Protein AF-A0A2E7E5E2-F1 (afdb_monomer_lite)

Radius of gyration: 12.37 Å; chains: 1; bounding box: 26×17×30 Å

Secondary structure (DSSP, 8-state):
--HHHIIIIIS-HHHHSS-HHHHHHHHHHTTS-GGGG-

pLDDT: mean 87.04, std 5.92, range [64.12, 91.88]

Sequence (38 aa):
MSVDEYVQHGRSEQLRAVSPGEIMRAASLLGQPMSSLQ

Foldseek 3Di:
DDPVCCLVPVDDPVSNVPDPVNVVVVVVCVPPDPVVVD

Structure (mmCIF, N/CA/C/O backbone):
data_AF-A0A2E7E5E2-F1
#
_entry.id   AF-A0A2E7E5E2-F1
#
loop_
_atom_site.group_PDB
_atom_site.id
_atom_site.type_symbol
_atom_site.label_atom_id
_atom_site.label_alt_id
_atom_site.label_comp_id
_atom_site.label_asym_id
_atom_site.label_entity_id
_atom_site.label_seq_id
_atom_site.pdbx_PDB_ins_code
_atom_site.Cartn_x
_atom_site.Cartn_y
_atom_site.Cartn_z
_atom_site.occupancy
_atom_site.B_iso_or_equiv
_atom_site.auth_seq_id
_atom_site.auth_comp_id
_atom_site.auth_asym_id
_atom_site.auth_atom_id
_atom_site.pdbx_PDB_model_num
ATOM 1 N N . MET A 1 1 ? 10.952 5.039 -14.469 1.00 70.25 1 MET A N 1
ATOM 2 C CA . MET A 1 1 ? 10.550 3.851 -13.698 1.00 70.25 1 MET A CA 1
ATOM 3 C C . MET A 1 1 ? 9.059 3.663 -13.882 1.00 70.25 1 MET A C 1
ATOM 5 O O . MET A 1 1 ? 8.305 4.562 -13.514 1.00 70.25 1 MET A O 1
ATOM 9 N N . SER A 1 2 ? 8.647 2.579 -14.538 1.00 88.88 2 SER A N 1
ATOM 10 C CA . SER A 1 2 ? 7.219 2.261 -14.680 1.00 88.88 2 SER A CA 1
ATOM 11 C C . SER A 1 2 ? 6.663 1.673 -13.377 1.00 88.88 2 SER A C 1
ATOM 13 O O . SER A 1 2 ? 7.419 1.255 -12.497 1.00 88.88 2 SER A O 1
ATOM 15 N N . VAL A 1 3 ? 5.334 1.644 -13.238 1.00 83.69 3 VAL A N 1
ATOM 16 C CA . VAL A 1 3 ? 4.678 1.007 -12.083 1.00 83.69 3 VAL A CA 1
ATOM 17 C C . VAL A 1 3 ? 5.036 -0.478 -12.019 1.00 83.69 3 VAL A C 1
ATOM 19 O O . VAL A 1 3 ? 5.372 -0.968 -10.945 1.00 83.69 3 VAL A O 1
ATOM 22 N N . ASP A 1 4 ? 5.051 -1.166 -13.160 1.00 88.00 4 ASP A N 1
ATOM 23 C CA . ASP A 1 4 ? 5.394 -2.590 -13.241 1.00 88.00 4 ASP A CA 1
ATOM 24 C C . ASP A 1 4 ? 6.837 -2.854 -12.809 1.00 88.00 4 ASP A C 1
ATOM 26 O O . ASP A 1 4 ? 7.116 -3.779 -12.047 1.00 88.00 4 ASP A O 1
ATOM 30 N N . GLU A 1 5 ? 7.757 -1.990 -13.230 1.00 90.50 5 GLU A N 1
ATOM 31 C CA . GLU A 1 5 ? 9.171 -2.085 -12.883 1.00 90.50 5 GLU A CA 1
ATOM 32 C C . GLU A 1 5 ? 9.391 -1.880 -11.373 1.00 90.50 5 GLU A C 1
ATOM 34 O O . GLU A 1 5 ? 10.155 -2.623 -10.752 1.00 90.50 5 GLU A O 1
ATOM 39 N N . TYR A 1 6 ? 8.652 -0.951 -10.753 1.00 87.62 6 TYR A N 1
ATOM 40 C CA . TYR A 1 6 ? 8.647 -0.760 -9.299 1.00 87.62 6 TYR A CA 1
ATOM 41 C C . TYR A 1 6 ? 8.018 -1.942 -8.548 1.00 87.62 6 TYR A C 1
ATOM 43 O O . TYR A 1 6 ? 8.546 -2.368 -7.520 1.00 87.62 6 TYR A O 1
ATOM 51 N N . VAL A 1 7 ? 6.914 -2.500 -9.052 1.00 86.56 7 VAL A N 1
ATOM 52 C CA . VAL A 1 7 ? 6.260 -3.673 -8.450 1.00 86.56 7 VAL A CA 1
ATOM 53 C C . VAL A 1 7 ? 7.199 -4.879 -8.458 1.00 86.56 7 VAL A C 1
ATOM 55 O O . VAL A 1 7 ? 7.297 -5.568 -7.445 1.00 86.56 7 VAL A O 1
ATOM 58 N N . GLN A 1 8 ? 7.918 -5.107 -9.558 1.00 87.12 8 GLN A N 1
ATOM 59 C CA . GLN A 1 8 ? 8.807 -6.260 -9.710 1.00 87.12 8 GLN A CA 1
ATOM 60 C C . GLN A 1 8 ? 10.131 -6.112 -8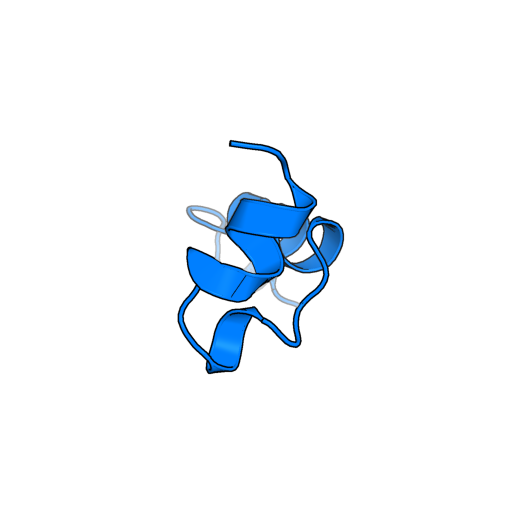.949 1.00 87.12 8 GLN A C 1
ATOM 62 O O . GLN A 1 8 ? 10.591 -7.077 -8.339 1.00 87.12 8 GLN A O 1
ATOM 67 N N . HIS A 1 9 ? 10.734 -4.919 -8.952 1.00 90.75 9 HIS A N 1
ATOM 68 C CA . HIS A 1 9 ? 12.114 -4.739 -8.479 1.00 90.75 9 HIS A CA 1
ATOM 69 C C . HIS A 1 9 ? 12.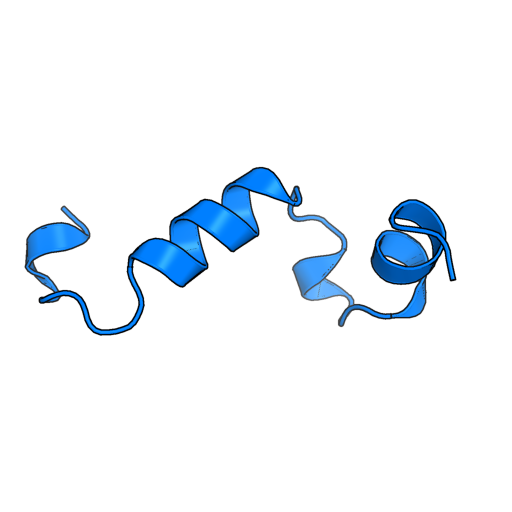247 -3.780 -7.289 1.00 90.75 9 HIS A C 1
ATOM 71 O O . HIS A 1 9 ? 13.191 -3.899 -6.514 1.00 90.75 9 HIS A O 1
ATOM 77 N N . GLY A 1 10 ? 11.308 -2.848 -7.113 1.00 88.69 10 GLY A N 1
ATOM 78 C CA . GLY A 1 10 ? 11.363 -1.810 -6.075 1.00 88.69 10 GLY A CA 1
ATOM 79 C C . GLY A 1 10 ? 10.728 -2.195 -4.736 1.00 88.69 10 GLY A C 1
ATOM 80 O O . GLY A 1 10 ? 10.939 -1.505 -3.739 1.00 88.69 10 GLY A O 1
ATOM 81 N N . ARG A 1 11 ? 9.953 -3.283 -4.687 1.00 88.25 11 ARG A N 1
ATOM 82 C CA . ARG A 1 11 ? 9.289 -3.772 -3.469 1.00 88.25 11 ARG A CA 1
ATOM 83 C C . ARG A 1 11 ? 10.075 -4.886 -2.782 1.00 88.25 11 ARG A C 1
ATOM 85 O O . ARG A 1 11 ? 10.735 -5.696 -3.443 1.00 88.25 11 ARG A O 1
ATOM 92 N N . SER A 1 12 ? 9.921 -4.969 -1.458 1.00 89.88 12 SER A N 1
ATOM 93 C CA . SER A 1 12 ? 10.308 -6.159 -0.693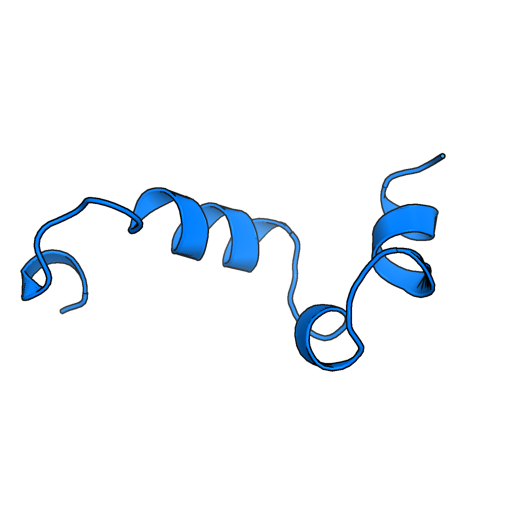 1.00 89.88 12 SER A CA 1
ATOM 94 C C . SER A 1 12 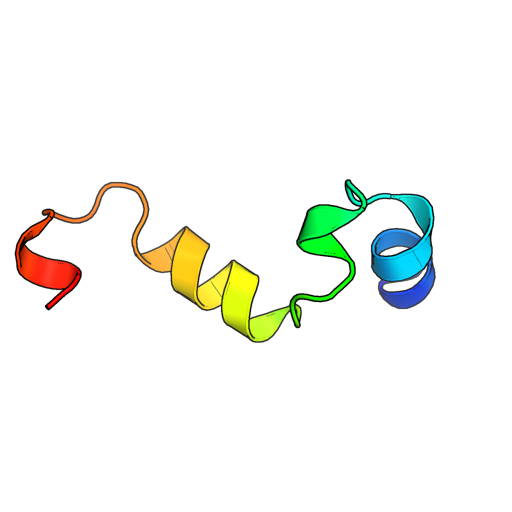? 9.553 -7.382 -1.217 1.00 89.88 12 SER A C 1
ATOM 96 O O . SER A 1 12 ? 8.421 -7.251 -1.683 1.00 89.88 12 SER A O 1
ATOM 98 N N . GLU A 1 13 ? 10.160 -8.570 -1.143 1.00 88.31 13 GLU A N 1
ATOM 99 C CA . GLU A 1 13 ? 9.584 -9.797 -1.720 1.00 88.31 13 GLU A CA 1
ATOM 100 C C . GLU A 1 13 ? 8.144 -10.051 -1.267 1.00 88.31 13 GLU A C 1
ATOM 102 O O . GLU A 1 13 ? 7.280 -10.347 -2.088 1.00 88.31 13 GLU A O 1
ATOM 107 N N . GLN A 1 14 ? 7.861 -9.828 0.018 1.00 85.31 14 GLN A N 1
ATOM 108 C CA . GLN A 1 14 ? 6.525 -9.985 0.593 1.00 85.31 14 GLN A CA 1
ATOM 109 C C . GLN A 1 14 ? 5.477 -9.075 -0.070 1.00 85.31 14 GLN A C 1
ATOM 111 O O . GLN A 1 14 ? 4.326 -9.472 -0.223 1.00 85.31 14 GLN A O 1
ATOM 116 N N . LEU A 1 15 ? 5.864 -7.872 -0.502 1.00 87.38 15 LEU A N 1
ATOM 117 C CA . LEU A 1 15 ? 4.965 -6.888 -1.112 1.00 87.38 15 LEU A CA 1
ATOM 118 C C . LEU A 1 15 ? 4.839 -7.036 -2.638 1.00 87.38 15 LEU A C 1
ATOM 120 O O . LEU A 1 15 ? 4.023 -6.340 -3.252 1.00 87.38 15 LEU A O 1
ATOM 124 N N . ARG A 1 16 ? 5.622 -7.924 -3.270 1.00 88.75 16 ARG A N 1
ATOM 125 C CA . ARG A 1 16 ? 5.509 -8.220 -4.713 1.00 88.75 16 ARG A CA 1
ATOM 126 C C . ARG A 1 16 ? 4.277 -9.064 -5.038 1.00 88.75 16 ARG A C 1
ATOM 128 O O . ARG A 1 16 ? 3.726 -8.924 -6.121 1.00 88.75 16 ARG A O 1
ATOM 135 N N . ALA A 1 17 ? 3.826 -9.894 -4.094 1.00 88.31 17 ALA A N 1
ATOM 136 C CA . ALA A 1 17 ? 2.616 -10.708 -4.233 1.00 88.31 17 ALA A CA 1
ATOM 137 C C . ALA A 1 17 ? 1.313 -9.909 -4.036 1.00 88.31 17 ALA A C 1
ATOM 139 O O . ALA A 1 17 ? 0.232 -10.420 -4.312 1.00 88.31 17 ALA A O 1
ATOM 140 N N . VAL A 1 18 ? 1.413 -8.668 -3.549 1.00 88.62 18 VAL A N 1
ATOM 141 C CA . VAL A 1 18 ? 0.270 -7.830 -3.175 1.00 88.62 18 VAL A CA 1
ATOM 142 C C . VAL A 1 18 ? -0.040 -6.842 -4.297 1.00 88.62 18 VAL A C 1
ATOM 144 O O . VAL A 1 18 ? 0.841 -6.117 -4.781 1.00 88.62 18 VAL A O 1
ATOM 147 N N . SER A 1 19 ? -1.305 -6.765 -4.703 1.00 89.19 19 SER A N 1
ATOM 148 C CA . SER A 1 19 ? -1.737 -5.823 -5.733 1.00 89.19 19 SER A CA 1
ATOM 149 C C . SER A 1 19 ? -1.594 -4.366 -5.259 1.00 89.19 19 SER A C 1
ATOM 151 O O . SER A 1 19 ? -1.673 -4.071 -4.061 1.00 89.19 19 SER A O 1
ATOM 153 N N . PRO A 1 20 ? -1.419 -3.396 -6.176 1.00 85.62 20 PRO A N 1
ATOM 154 C CA . PRO A 1 20 ? -1.425 -1.980 -5.809 1.00 85.62 20 PRO A CA 1
ATOM 155 C C . PRO A 1 20 ? -2.688 -1.552 -5.041 1.00 85.62 20 PRO A C 1
ATOM 157 O O . PRO A 1 20 ? -2.592 -0.755 -4.112 1.00 85.62 20 PRO A O 1
ATOM 160 N N . GLY A 1 21 ? -3.859 -2.102 -5.381 1.00 89.31 21 GLY A N 1
ATOM 161 C CA . GLY A 1 21 ? -5.125 -1.774 -4.719 1.00 89.31 21 GLY A CA 1
ATOM 162 C C . GLY A 1 21 ? -5.186 -2.221 -3.257 1.00 89.31 21 GLY A C 1
ATOM 163 O O . GLY A 1 21 ? -5.690 -1.486 -2.410 1.00 89.31 21 GLY A O 1
ATOM 164 N N . GLU A 1 22 ? -4.626 -3.387 -2.936 1.00 90.50 22 GLU A N 1
ATOM 165 C CA . GLU A 1 22 ? -4.533 -3.875 -1.554 1.00 90.50 22 GLU A CA 1
ATOM 166 C C . GLU A 1 22 ? -3.604 -3.003 -0.707 1.00 90.50 22 GLU A C 1
ATOM 168 O O . GLU A 1 22 ? -3.934 -2.685 0.435 1.00 90.50 22 GLU A O 1
ATOM 173 N N . ILE A 1 23 ? -2.492 -2.535 -1.284 1.00 89.56 23 ILE A N 1
ATOM 174 C CA . ILE A 1 23 ? -1.594 -1.584 -0.614 1.00 89.56 23 ILE A CA 1
ATOM 175 C C . ILE A 1 23 ? -2.304 -0.257 -0.361 1.00 89.56 23 ILE A C 1
ATOM 177 O O . ILE A 1 23 ? -2.211 0.277 0.740 1.00 89.56 23 ILE A O 1
ATOM 181 N N . MET A 1 24 ? -3.046 0.261 -1.342 1.00 88.75 24 MET A N 1
ATOM 182 C CA . MET A 1 24 ? -3.814 1.499 -1.171 1.00 88.75 24 MET A CA 1
ATOM 183 C C . MET A 1 24 ? -4.884 1.359 -0.083 1.00 88.75 24 MET A C 1
ATOM 185 O O . MET A 1 24 ? -5.053 2.266 0.732 1.00 88.75 24 MET A O 1
ATOM 189 N N . ARG A 1 25 ? -5.563 0.208 -0.015 1.00 90.19 25 ARG A N 1
ATOM 190 C CA . ARG A 1 25 ? -6.517 -0.090 1.060 1.00 90.19 25 ARG A CA 1
ATOM 191 C C . ARG A 1 25 ? -5.821 -0.115 2.421 1.00 90.19 25 ARG A C 1
ATOM 193 O O . ARG A 1 25 ? -6.275 0.570 3.332 1.00 90.19 25 ARG A O 1
ATOM 200 N N . ALA A 1 26 ? -4.707 -0.833 2.552 1.00 89.44 26 ALA A N 1
ATOM 201 C CA . ALA A 1 26 ? -3.936 -0.879 3.794 1.00 89.44 26 ALA A CA 1
ATOM 202 C C . ALA A 1 26 ? -3.432 0.513 4.214 1.00 89.44 26 ALA A C 1
ATOM 204 O O . ALA A 1 26 ? -3.541 0.883 5.380 1.00 89.44 26 ALA A O 1
ATOM 205 N N . ALA A 1 27 ? -2.954 1.316 3.260 1.00 90.38 27 ALA A N 1
ATOM 206 C CA . ALA A 1 27 ? -2.498 2.679 3.514 1.00 90.38 27 ALA A CA 1
ATOM 207 C C . ALA A 1 27 ? -3.630 3.585 4.019 1.00 90.38 27 ALA A C 1
ATOM 209 O O . ALA A 1 27 ? -3.405 4.389 4.917 1.00 90.38 27 ALA A O 1
ATOM 210 N N . SER A 1 28 ? -4.853 3.423 3.501 1.00 91.31 28 SER A N 1
ATOM 211 C CA . SER A 1 28 ? -6.021 4.197 3.952 1.00 91.31 28 SER A CA 1
ATOM 212 C C . SER A 1 28 ? -6.420 3.921 5.407 1.00 91.31 28 SER A C 1
ATOM 214 O O . SER A 1 28 ? -7.060 4.756 6.042 1.00 91.31 28 SER A O 1
ATOM 216 N N . LEU A 1 29 ? -6.013 2.767 5.942 1.00 91.25 29 LEU A N 1
ATOM 217 C CA . LEU A 1 29 ? -6.258 2.364 7.324 1.00 91.25 29 LEU A CA 1
ATOM 218 C C . LEU A 1 29 ? -5.177 2.887 8.285 1.00 91.25 29 LEU A C 1
ATOM 220 O O . LEU A 1 29 ? -5.382 2.883 9.499 1.00 91.25 29 LEU A O 1
ATOM 224 N N . LEU A 1 30 ? -4.034 3.367 7.779 1.00 91.19 30 LEU A N 1
ATOM 225 C CA . LEU A 1 30 ? -2.992 3.956 8.620 1.00 91.19 30 LEU A CA 1
ATOM 226 C C . LEU A 1 30 ? -3.511 5.237 9.282 1.00 91.19 30 LEU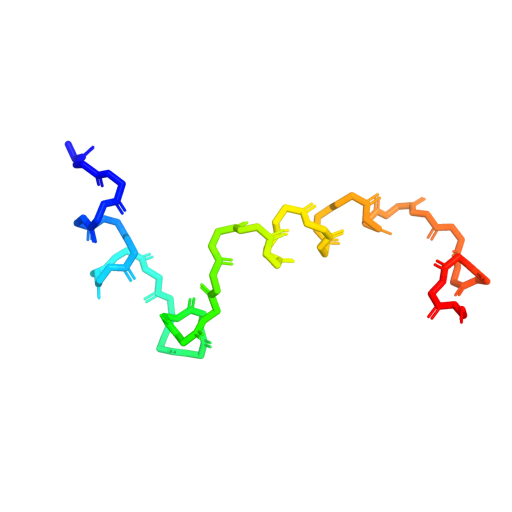 A C 1
ATOM 228 O O . LEU A 1 30 ? -4.018 6.142 8.625 1.00 91.19 30 LEU A O 1
ATOM 232 N N . GLY A 1 31 ? -3.377 5.311 10.606 1.00 90.94 31 GLY A N 1
ATOM 233 C CA . GLY A 1 31 ? -3.886 6.431 11.401 1.00 90.94 31 GLY A CA 1
ATOM 234 C C . GLY A 1 31 ? -5.388 6.373 11.695 1.00 90.94 31 GLY A C 1
ATOM 235 O O . GLY A 1 31 ? -5.880 7.230 12.427 1.00 90.94 31 GLY A O 1
ATOM 236 N N . GLN A 1 32 ? -6.111 5.368 11.188 1.00 91.81 32 GLN A N 1
ATOM 237 C CA . GLN A 1 32 ? -7.489 5.116 11.601 1.00 91.81 32 GLN A CA 1
ATOM 238 C C . GLN A 1 32 ? -7.528 4.354 12.936 1.00 91.81 32 GLN A C 1
ATOM 240 O O . GLN A 1 32 ? -6.613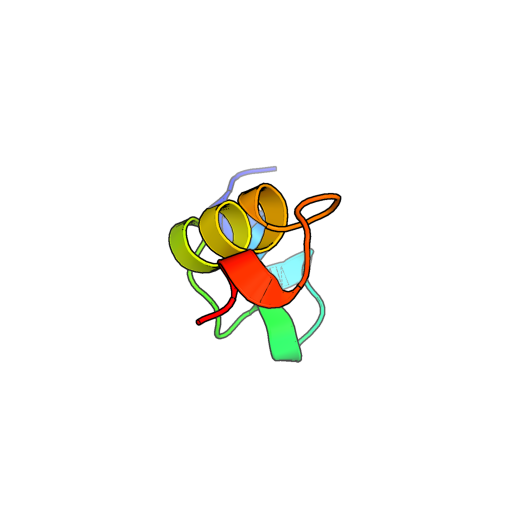 3.581 13.238 1.00 91.81 32 GLN A O 1
ATOM 245 N N . PRO A 1 33 ? -8.586 4.535 13.749 1.00 91.88 33 PRO A N 1
ATOM 246 C CA . PRO A 1 33 ? -8.795 3.729 14.946 1.00 91.88 33 PRO A CA 1
ATOM 247 C C . PRO A 1 33 ? -8.808 2.235 14.607 1.00 91.88 33 PRO A C 1
ATOM 249 O O . PRO A 1 33 ? -9.377 1.850 13.586 1.00 91.88 33 PRO A O 1
ATOM 252 N N . MET A 1 34 ? -8.262 1.383 15.483 1.00 86.62 34 MET A N 1
ATOM 253 C CA . MET A 1 34 ? -8.223 -0.072 15.246 1.00 86.62 34 MET A CA 1
ATOM 254 C C . MET A 1 34 ? -9.612 -0.702 15.063 1.00 86.62 34 MET A C 1
ATOM 256 O O . MET A 1 34 ? -9.729 -1.728 14.405 1.00 86.62 34 MET A O 1
ATOM 260 N N . SER A 1 35 ? -10.670 -0.076 15.583 1.00 87.38 35 SER A N 1
ATOM 261 C CA . SER A 1 35 ? -12.059 -0.485 15.335 1.00 87.38 35 SER A CA 1
ATOM 262 C C . SER A 1 35 ? -12.456 -0.436 13.855 1.00 87.38 35 SER A C 1
ATOM 264 O O . SER A 1 35 ? -13.404 -1.096 13.460 1.00 87.38 35 SER A O 1
ATOM 266 N N . SER A 1 36 ? -11.731 0.323 13.032 1.00 78.88 36 SER A N 1
ATOM 267 C CA . SER A 1 36 ? -11.964 0.448 11.585 1.00 78.88 36 SER A CA 1
ATOM 268 C C . SER A 1 36 ? -11.385 -0.724 10.782 1.00 78.88 36 SER A C 1
ATOM 270 O O . SER A 1 36 ? -11.511 -0.749 9.562 1.00 78.88 36 SER A O 1
ATOM 272 N N . LEU A 1 37 ? -10.697 -1.657 11.452 1.00 72.31 37 LEU A N 1
ATOM 273 C CA . LEU A 1 37 ? -10.145 -2.882 10.865 1.00 72.31 37 LEU A CA 1
ATOM 274 C C . LEU A 1 37 ? -11.113 -4.077 10.960 1.00 72.31 37 LEU A C 1
ATOM 276 O O . LEU A 1 37 ? -10.750 -5.170 10.526 1.00 72.31 37 LEU A O 1
ATOM 280 N N . GLN A 1 38 ? -12.285 -3.885 11.575 1.00 64.12 38 GLN A N 1
ATOM 281 C CA . GLN A 1 38 ? -13.348 -4.888 11.717 1.00 64.12 38 GLN A CA 1
ATOM 282 C C . GLN A 1 38 ? -14.252 -4.909 10.484 1.00 64.12 38 GLN A C 1
ATOM 284 O O . GLN A 1 38 ? -14.697 -6.021 10.127 1.00 64.12 38 GLN A O 1
#